Protein AF-A0A3S4YRG4-F1 (afdb_monomer_lite)

Foldseek 3Di:
DVVLVVLVCCCVPVHPVSNLVVLLVVLVVLLVQQQVQLVVLPLQLQSSLQSSQVSVVVVPQNKDKAKDWPPPPDPDPRLQFIKIKIKGQDDPCLVNCLVVVSNVVSNQVSSCVSSVHRKDFPDDVSNVDSITIIIGGRDDPPPPPPPDDPDDDPDDDDDDDD

Structure (mmCIF, N/CA/C/O backbone):
data_AF-A0A3S4YRG4-F1
#
_entry.id   AF-A0A3S4YRG4-F1
#
loop_
_atom_site.group_PDB
_atom_site.id
_atom_site.type_symbol
_atom_site.label_atom_id
_atom_site.label_alt_id
_atom_site.label_comp_id
_atom_site.label_asym_id
_atom_site.label_entity_id
_atom_site.label_seq_id
_atom_site.pdbx_PDB_ins_code
_atom_site.Cartn_x
_atom_site.Cartn_y
_atom_site.Cartn_z
_atom_site.occupancy
_atom_site.B_iso_or_equiv
_atom_site.auth_seq_id
_atom_site.auth_comp_id
_atom_site.auth_asym_id
_atom_site.auth_atom_id
_atom_site.pdbx_PDB_model_num
ATOM 1 N N . MET A 1 1 ? -12.286 11.675 16.797 1.00 75.44 1 MET A N 1
ATOM 2 C CA . MET A 1 1 ? -12.730 11.958 15.408 1.00 75.44 1 MET A CA 1
ATOM 3 C C . MET A 1 1 ? -13.751 10.894 15.039 1.00 75.44 1 MET A C 1
ATOM 5 O O . MET A 1 1 ? -13.483 9.741 15.337 1.00 75.44 1 MET A O 1
ATOM 9 N N . ILE A 1 2 ? -14.894 11.245 14.433 1.00 93.25 2 ILE A N 1
ATOM 10 C CA . ILE A 1 2 ? -16.022 10.306 14.221 1.00 93.25 2 ILE A CA 1
ATOM 11 C C . ILE A 1 2 ? -15.583 9.004 13.528 1.00 93.25 2 ILE A C 1
ATOM 13 O O . ILE A 1 2 ? -15.970 7.930 13.971 1.00 93.25 2 ILE A O 1
ATOM 17 N N . ALA A 1 3 ? -14.726 9.086 12.503 1.00 94.12 3 ALA A N 1
ATOM 18 C CA . ALA A 1 3 ? -14.227 7.911 11.783 1.00 94.12 3 ALA A CA 1
ATOM 19 C C . ALA A 1 3 ? -13.426 6.940 12.670 1.00 94.12 3 ALA A C 1
ATOM 21 O O . ALA A 1 3 ? -13.645 5.736 12.593 1.00 94.12 3 ALA A O 1
ATOM 22 N N . ARG A 1 4 ? -12.549 7.455 13.547 1.00 95.69 4 ARG A N 1
ATOM 23 C CA . ARG A 1 4 ? -11.783 6.626 14.494 1.00 95.69 4 ARG A CA 1
ATOM 24 C C . ARG A 1 4 ? -12.733 5.873 15.424 1.00 95.69 4 ARG A C 1
ATOM 26 O O . ARG A 1 4 ? -12.709 4.651 15.452 1.00 95.69 4 ARG A O 1
ATOM 33 N N . ASN A 1 5 ? -13.634 6.603 16.080 1.00 96.00 5 ASN A N 1
ATOM 34 C CA . ASN A 1 5 ? -14.591 6.026 17.022 1.00 96.00 5 ASN A CA 1
ATOM 35 C C . ASN A 1 5 ? -15.509 4.984 16.355 1.00 96.00 5 ASN A C 1
ATOM 37 O O . ASN A 1 5 ? -15.901 4.012 16.990 1.00 96.00 5 ASN A O 1
ATOM 41 N N . ALA A 1 6 ? -15.866 5.176 15.080 1.00 96.56 6 ALA A N 1
ATOM 42 C CA . ALA A 1 6 ? -16.665 4.209 14.332 1.00 96.56 6 ALA A CA 1
ATOM 43 C C . ALA A 1 6 ? -15.905 2.896 14.081 1.00 96.56 6 ALA A C 1
ATOM 45 O O . ALA A 1 6 ? -16.487 1.824 14.230 1.00 96.56 6 ALA A O 1
ATOM 46 N N . LEU A 1 7 ? -14.615 2.968 13.735 1.00 96.50 7 LEU A N 1
ATOM 47 C CA . LEU A 1 7 ? -13.768 1.783 13.554 1.00 96.50 7 LEU A CA 1
ATOM 48 C C . LEU A 1 7 ? -13.482 1.073 14.885 1.00 96.50 7 LEU A C 1
ATOM 50 O O . LEU A 1 7 ? -13.513 -0.154 14.930 1.00 96.50 7 LEU A O 1
ATOM 54 N N . GLU A 1 8 ? -13.282 1.827 15.971 1.00 95.88 8 GLU A N 1
ATOM 55 C CA . GLU A 1 8 ? -13.187 1.271 17.329 1.00 95.88 8 GLU A CA 1
ATOM 56 C C . GLU A 1 8 ? -14.472 0.523 17.697 1.00 95.88 8 GLU A C 1
ATOM 58 O O . GLU A 1 8 ? -14.425 -0.644 18.064 1.00 95.88 8 GLU A O 1
ATOM 63 N N . MET A 1 9 ? -15.636 1.151 17.505 1.00 96.62 9 MET A N 1
ATOM 64 C CA . MET A 1 9 ? -16.925 0.523 17.794 1.00 96.62 9 MET A CA 1
ATOM 65 C C . MET A 1 9 ? -17.180 -0.719 16.930 1.00 96.62 9 MET A C 1
ATOM 67 O O . MET A 1 9 ? -17.725 -1.701 17.438 1.00 96.62 9 MET A O 1
ATOM 71 N N . LEU A 1 10 ? -16.790 -0.702 15.649 1.00 96.50 10 LEU A N 1
ATOM 72 C CA . LEU A 1 10 ? -16.879 -1.866 14.763 1.00 96.50 10 LEU A CA 1
ATOM 73 C C . LEU A 1 10 ? -16.061 -3.036 15.320 1.00 96.50 10 LEU A C 1
ATOM 75 O O . LEU A 1 10 ? -16.594 -4.137 15.463 1.00 96.50 10 LEU A O 1
ATOM 79 N N . ARG A 1 11 ? -14.797 -2.781 15.676 1.00 95.38 11 ARG A N 1
ATOM 80 C CA . ARG A 1 11 ? -13.909 -3.785 16.268 1.00 95.38 11 ARG A CA 1
ATOM 81 C C . ARG A 1 11 ? -14.459 -4.308 17.594 1.00 95.38 11 ARG A C 1
ATOM 83 O O . ARG A 1 11 ? -14.496 -5.515 17.794 1.00 95.38 11 ARG A O 1
ATOM 90 N N . ASP A 1 12 ? -14.925 -3.427 18.471 1.00 96.38 12 ASP A N 1
ATOM 91 C CA . ASP A 1 12 ? -15.350 -3.802 19.822 1.00 96.38 12 ASP A CA 1
ATOM 92 C C . ASP A 1 12 ? -16.703 -4.538 19.831 1.00 96.38 12 ASP A C 1
ATOM 94 O O . ASP A 1 12 ? -16.938 -5.400 20.676 1.00 96.38 12 ASP A O 1
ATOM 98 N N . THR A 1 13 ? -17.597 -4.220 18.888 1.00 96.88 13 THR A N 1
ATOM 99 C CA . THR A 1 13 ? -18.956 -4.794 18.835 1.00 96.88 13 THR A CA 1
ATOM 100 C C . THR A 1 13 ? -19.034 -6.041 17.957 1.00 96.88 13 THR A C 1
ATOM 102 O O . THR A 1 13 ? -19.774 -6.970 18.279 1.00 96.88 13 THR A O 1
ATOM 105 N N . VAL A 1 14 ? -18.313 -6.061 16.831 1.00 96.06 14 VAL A N 1
ATOM 106 C CA . VAL A 1 14 ? -18.387 -7.138 15.824 1.00 96.06 14 VAL A CA 1
ATOM 107 C C .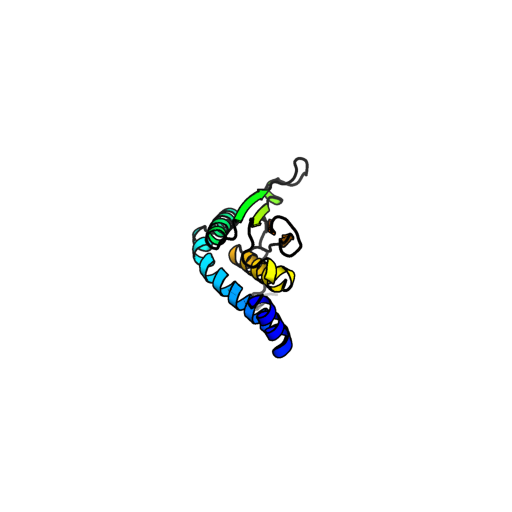 VAL A 1 14 ? -17.135 -8.022 15.844 1.00 96.06 14 VAL A C 1
ATOM 109 O O . VAL A 1 14 ? -17.222 -9.213 15.549 1.00 96.06 14 VAL A O 1
ATOM 112 N N . GLY A 1 15 ? -15.986 -7.473 16.239 1.00 94.81 15 GLY A N 1
ATOM 113 C CA . GLY A 1 15 ? -14.709 -8.180 16.347 1.00 94.81 15 GLY A CA 1
ATOM 114 C C . GLY A 1 15 ? -13.670 -7.736 15.314 1.00 94.81 15 GLY A C 1
ATOM 115 O O . GLY A 1 15 ? -13.981 -7.063 14.331 1.00 94.81 15 GLY A O 1
ATOM 116 N N . GLU A 1 16 ? -12.423 -8.170 15.516 1.00 94.62 16 GLU A N 1
ATOM 117 C CA . GLU A 1 16 ? -11.270 -7.820 14.664 1.00 94.62 16 GLU A CA 1
ATOM 118 C C . GLU A 1 16 ? -11.478 -8.207 13.191 1.00 94.62 16 GLU A C 1
ATOM 120 O O . GLU A 1 16 ? -11.243 -7.408 12.290 1.00 94.62 16 GLU A O 1
ATOM 125 N N . SER A 1 17 ? -12.041 -9.392 12.937 1.00 95.38 17 SER A N 1
ATOM 126 C CA . SER A 1 17 ? -12.318 -9.870 11.572 1.00 95.38 17 SER A CA 1
ATOM 127 C C . SER A 1 17 ? -13.231 -8.940 10.757 1.00 95.38 17 SER A C 1
ATOM 129 O O . SER A 1 17 ? -13.134 -8.886 9.529 1.00 95.38 17 SER A O 1
ATOM 131 N N . ALA A 1 18 ? -14.106 -8.169 11.413 1.00 96.56 18 ALA A N 1
ATOM 132 C CA . ALA A 1 18 ? -14.951 -7.194 10.732 1.00 96.56 18 ALA A CA 1
ATOM 133 C C . ALA A 1 18 ? -14.143 -5.978 10.265 1.00 96.56 18 ALA A C 1
ATOM 135 O O . ALA A 1 18 ? -14.379 -5.466 9.169 1.00 96.56 18 ALA A O 1
ATOM 136 N N . LEU A 1 19 ? -13.164 -5.547 11.066 1.00 96.44 19 LEU A N 1
ATOM 137 C CA . LEU A 1 19 ? -12.225 -4.496 10.688 1.00 96.44 19 LEU A CA 1
ATOM 138 C C . LEU A 1 19 ? -11.333 -4.954 9.523 1.00 96.44 19 LEU A C 1
ATOM 140 O O . LEU A 1 19 ? -11.173 -4.211 8.555 1.00 96.44 19 LEU A O 1
ATOM 144 N N . GLU A 1 20 ? -10.828 -6.189 9.565 1.00 96.56 20 GLU A N 1
ATOM 145 C CA . GLU A 1 20 ? -10.063 -6.799 8.465 1.00 96.56 20 GLU A CA 1
ATOM 146 C C . GLU A 1 20 ? -10.889 -6.904 7.175 1.00 96.56 20 GLU A C 1
ATOM 148 O O . GLU A 1 20 ? -10.422 -6.547 6.091 1.00 96.56 20 GLU A O 1
ATOM 153 N N . THR A 1 21 ? -12.150 -7.332 7.279 1.00 97.69 21 THR A N 1
ATOM 154 C CA . THR A 1 21 ? -13.077 -7.410 6.138 1.00 97.69 21 THR A CA 1
ATOM 155 C C . THR A 1 21 ? -13.342 -6.026 5.546 1.00 97.69 21 THR A C 1
ATOM 157 O O . THR A 1 21 ? -13.347 -5.850 4.328 1.00 97.69 21 THR A O 1
ATOM 160 N N . PHE A 1 22 ? -13.526 -5.012 6.392 1.00 97.69 22 PHE A N 1
ATOM 161 C CA . PHE A 1 22 ? -13.696 -3.636 5.937 1.00 97.69 22 PHE A CA 1
ATOM 162 C C . PHE A 1 22 ? -12.443 -3.117 5.217 1.00 97.69 22 PHE A C 1
ATOM 164 O O . PHE A 1 22 ? -12.537 -2.556 4.122 1.00 97.69 22 PHE A O 1
ATOM 171 N N . ALA A 1 23 ? -11.264 -3.327 5.807 1.00 97.88 23 ALA A N 1
ATOM 172 C CA . ALA A 1 23 ? -9.995 -2.888 5.239 1.00 97.88 23 ALA A CA 1
ATOM 173 C C . ALA A 1 23 ? -9.689 -3.579 3.900 1.00 97.88 23 ALA A C 1
ATOM 175 O O . ALA A 1 23 ? -9.306 -2.904 2.944 1.00 97.88 23 ALA A O 1
ATOM 176 N N . SER A 1 24 ? -9.909 -4.893 3.809 1.00 98.00 24 SER A N 1
ATOM 177 C CA . SER A 1 24 ? -9.721 -5.666 2.574 1.00 98.00 24 SER A CA 1
ATOM 178 C C . SER A 1 24 ? -10.727 -5.279 1.490 1.00 98.00 24 SER A C 1
ATOM 180 O O . SER A 1 24 ? -10.330 -5.085 0.346 1.00 98.00 24 SER A O 1
ATOM 182 N N . THR A 1 25 ? -12.001 -5.050 1.833 1.00 98.31 25 THR A N 1
ATOM 183 C CA . THR A 1 25 ? -13.015 -4.559 0.876 1.00 98.31 25 THR A CA 1
ATOM 184 C C . THR A 1 25 ? -12.599 -3.214 0.282 1.00 98.31 25 THR A C 1
ATOM 186 O O . THR A 1 25 ? -12.596 -3.034 -0.936 1.00 98.31 25 THR A O 1
ATOM 189 N N . ARG A 1 26 ? -12.165 -2.277 1.133 1.00 96.94 26 ARG A N 1
ATOM 190 C CA . ARG A 1 26 ? -11.640 -0.979 0.693 1.00 96.94 26 ARG A CA 1
ATOM 191 C C . ARG A 1 26 ? -10.423 -1.135 -0.223 1.00 96.94 26 ARG A C 1
ATOM 193 O O . ARG A 1 26 ? -10.299 -0.407 -1.210 1.00 96.94 26 ARG A O 1
ATOM 200 N N . ALA A 1 27 ? -9.499 -2.027 0.125 1.00 97.88 27 ALA A N 1
ATOM 201 C CA . ALA A 1 27 ? -8.302 -2.264 -0.668 1.00 97.88 27 ALA A CA 1
ATOM 202 C C . ALA A 1 27 ? -8.643 -2.889 -2.029 1.00 97.88 27 ALA A C 1
ATOM 204 O O . ALA A 1 27 ? -8.126 -2.423 -3.038 1.00 97.88 27 ALA A O 1
ATOM 205 N N . ALA A 1 28 ? -9.585 -3.831 -2.083 1.00 98.25 28 ALA A N 1
ATOM 206 C CA . ALA A 1 28 ? -10.063 -4.437 -3.323 1.00 98.25 28 ALA A CA 1
ATOM 207 C C . ALA A 1 28 ? -10.712 -3.408 -4.266 1.00 98.25 28 ALA A C 1
ATOM 209 O O . ALA A 1 28 ? -10.480 -3.427 -5.474 1.00 98.25 28 ALA A O 1
ATOM 210 N N . GLU A 1 29 ? -11.479 -2.450 -3.736 1.00 98.06 29 GLU A N 1
ATOM 211 C CA . GLU A 1 29 ? -12.009 -1.341 -4.542 1.00 98.06 29 GLU A CA 1
ATOM 212 C C . GLU A 1 29 ? -10.889 -0.469 -5.128 1.00 98.06 29 GLU A C 1
ATOM 214 O O . GLU A 1 29 ? -10.990 -0.000 -6.263 1.00 98.06 29 GLU A O 1
ATOM 219 N N . MET A 1 30 ? -9.831 -0.220 -4.350 1.00 97.56 30 MET A N 1
ATOM 220 C CA . MET A 1 30 ? -8.649 0.519 -4.800 1.00 97.56 30 MET A CA 1
ATOM 221 C C . MET A 1 30 ? -7.888 -0.254 -5.881 1.00 97.56 30 MET A C 1
ATOM 223 O O . MET A 1 30 ? -7.570 0.296 -6.935 1.00 97.56 30 MET A O 1
ATOM 227 N N . GLU A 1 31 ? -7.676 -1.545 -5.661 1.00 98.31 31 GLU A N 1
ATOM 228 C CA . GLU A 1 31 ? -7.037 -2.455 -6.600 1.00 98.31 31 GLU A CA 1
ATOM 229 C C . GLU A 1 31 ? -7.782 -2.519 -7.935 1.00 98.31 31 GLU A C 1
ATOM 231 O O . GLU A 1 31 ? -7.168 -2.360 -8.990 1.00 98.31 31 GLU A O 1
ATOM 236 N N . ALA A 1 32 ? -9.110 -2.662 -7.906 1.00 98.38 32 ALA A N 1
ATOM 237 C CA . ALA A 1 32 ? -9.946 -2.706 -9.102 1.00 98.38 32 ALA A CA 1
ATOM 238 C C . ALA A 1 32 ? -9.813 -1.437 -9.962 1.00 98.38 32 ALA A C 1
ATOM 240 O O . ALA A 1 32 ? -9.835 -1.522 -11.191 1.00 98.38 32 ALA A O 1
ATOM 241 N N . ARG A 1 33 ? -9.632 -0.261 -9.341 1.00 97.94 33 ARG A N 1
ATOM 242 C CA . ARG A 1 33 ? -9.389 0.996 -10.070 1.00 97.94 33 ARG A CA 1
ATOM 243 C C . ARG A 1 33 ? -8.004 1.044 -10.713 1.00 97.94 33 ARG A C 1
ATOM 245 O O . ARG A 1 33 ? -7.865 1.586 -11.808 1.00 97.94 33 ARG A O 1
ATOM 252 N N . TYR A 1 34 ? -6.980 0.516 -10.045 1.00 98.38 34 TYR A N 1
ATOM 253 C CA . TYR A 1 34 ? -5.591 0.606 -10.512 1.00 98.38 34 TYR A CA 1
ATOM 254 C C . TYR A 1 34 ? -5.217 -0.486 -11.510 1.00 98.38 34 TYR A C 1
ATOM 256 O O . TYR A 1 34 ? -4.421 -0.238 -12.415 1.00 98.38 34 TYR A O 1
ATOM 264 N N . ARG A 1 35 ? -5.819 -1.670 -11.387 1.00 98.50 35 ARG A N 1
ATOM 265 C CA . ARG A 1 35 ? -5.579 -2.836 -12.239 1.00 98.50 35 ARG A CA 1
ATOM 266 C C . ARG A 1 35 ? -5.535 -2.530 -13.741 1.00 98.50 35 ARG A C 1
ATOM 268 O O . ARG A 1 35 ? -4.503 -2.826 -14.337 1.00 98.50 35 ARG A O 1
ATOM 275 N N . PRO A 1 36 ? -6.536 -1.877 -14.364 1.00 98.31 36 PRO A N 1
ATOM 276 C CA . PRO A 1 36 ? -6.484 -1.596 -15.801 1.00 98.31 36 PRO A CA 1
ATOM 277 C C . PRO A 1 36 ? -5.332 -0.662 -16.201 1.00 98.31 36 PRO A C 1
ATOM 279 O O . PRO A 1 36 ? -4.801 -0.782 -17.301 1.00 98.31 36 PRO A O 1
ATOM 282 N N . VAL A 1 37 ? -4.923 0.260 -15.321 1.00 97.88 37 VAL A N 1
ATOM 283 C CA . VAL A 1 37 ? -3.795 1.175 -15.573 1.00 97.88 37 VAL A CA 1
ATOM 284 C C . VAL A 1 37 ? -2.474 0.415 -15.516 1.00 97.88 37 VAL A C 1
ATOM 286 O O . VAL A 1 37 ? -1.605 0.614 -16.360 1.00 97.88 37 VAL A O 1
ATOM 289 N N . VAL A 1 38 ? -2.334 -0.471 -14.531 1.00 98.06 38 VAL A N 1
ATOM 290 C CA . VAL A 1 38 ? -1.124 -1.267 -14.331 1.00 98.06 38 VAL A CA 1
ATOM 291 C C . VAL A 1 38 ? -0.975 -2.338 -15.412 1.00 98.06 38 VAL A C 1
ATOM 293 O O . VAL A 1 38 ? 0.111 -2.502 -15.954 1.00 98.06 38 VAL A O 1
ATOM 296 N N . GLU A 1 39 ? -2.053 -3.033 -15.776 1.00 97.44 39 GLU A N 1
ATOM 297 C CA . GLU A 1 39 ? -2.033 -4.056 -16.829 1.00 97.44 39 GLU A CA 1
ATOM 298 C C . GLU A 1 39 ? -1.742 -3.455 -18.214 1.00 97.44 39 GLU A C 1
ATOM 300 O O . GLU A 1 39 ? -1.047 -4.072 -19.021 1.00 97.44 39 GLU A O 1
ATOM 305 N N . ALA A 1 40 ? -2.180 -2.218 -18.476 1.00 97.88 40 ALA A N 1
ATOM 306 C CA . ALA A 1 40 ? -1.851 -1.508 -19.713 1.00 97.88 40 ALA A CA 1
ATOM 307 C C . ALA A 1 40 ? -0.350 -1.183 -19.862 1.00 97.88 40 ALA A C 1
ATOM 309 O O . ALA A 1 40 ? 0.109 -0.961 -20.982 1.00 97.88 40 ALA A O 1
ATOM 310 N N . ALA A 1 41 ? 0.421 -1.178 -18.767 1.00 96.81 41 ALA A N 1
ATOM 311 C CA . ALA A 1 41 ? 1.870 -0.966 -18.793 1.00 96.81 41 ALA A CA 1
ATOM 312 C C . ALA A 1 41 ? 2.670 -2.217 -19.217 1.00 96.81 41 ALA A C 1
ATOM 314 O O . ALA A 1 41 ? 3.882 -2.130 -19.415 1.00 96.81 41 ALA A O 1
ATOM 315 N N . GLY A 1 42 ? 2.007 -3.367 -19.394 1.00 95.25 42 GLY A N 1
ATOM 316 C CA . GLY A 1 42 ? 2.622 -4.619 -19.834 1.00 95.25 42 GLY A CA 1
ATOM 317 C C . GLY A 1 42 ? 3.211 -5.454 -18.693 1.00 95.25 42 GLY A C 1
ATOM 318 O O . GLY A 1 42 ? 2.803 -5.344 -17.540 1.00 95.25 42 GLY A O 1
ATOM 319 N N . GLU A 1 43 ? 4.155 -6.338 -19.027 1.00 92.06 43 GLU A N 1
ATOM 320 C CA . GLU A 1 43 ? 4.726 -7.315 -18.082 1.00 92.06 43 GLU A CA 1
ATOM 321 C C . GLU A 1 43 ? 5.942 -6.793 -17.305 1.00 92.06 43 GLU A C 1
ATOM 323 O O . GLU A 1 43 ? 6.321 -7.382 -16.293 1.00 92.06 43 GLU A O 1
ATOM 328 N N . ASP A 1 44 ? 6.552 -5.691 -17.750 1.00 92.56 44 ASP A N 1
ATOM 329 C CA . ASP A 1 44 ? 7.710 -5.113 -17.072 1.00 92.56 44 ASP A CA 1
ATOM 330 C C . ASP A 1 44 ? 7.306 -4.527 -15.712 1.00 92.56 44 ASP A C 1
ATOM 332 O O . ASP A 1 44 ? 6.547 -3.559 -15.628 1.00 92.56 44 ASP A O 1
ATOM 336 N N . VAL A 1 45 ? 7.852 -5.095 -14.633 1.00 94.31 45 VAL A N 1
ATOM 337 C CA . VAL A 1 45 ? 7.599 -4.657 -13.252 1.00 94.31 45 VAL A CA 1
ATOM 338 C C . VAL A 1 45 ? 7.949 -3.181 -13.072 1.00 94.31 45 VAL A C 1
ATOM 340 O O . VAL A 1 45 ? 7.249 -2.478 -12.342 1.00 94.31 45 VAL A O 1
ATOM 343 N N . ALA A 1 46 ? 8.985 -2.678 -13.755 1.00 93.88 46 ALA A N 1
ATOM 344 C CA . ALA A 1 46 ? 9.355 -1.273 -13.654 1.00 93.88 46 ALA A CA 1
ATOM 345 C C . ALA A 1 46 ? 8.295 -0.349 -14.265 1.00 93.88 46 ALA A C 1
ATOM 347 O O . ALA A 1 46 ? 7.869 0.609 -13.613 1.00 93.88 46 ALA A O 1
ATOM 348 N N . ALA A 1 47 ? 7.818 -0.675 -15.467 1.00 95.69 47 ALA A N 1
ATOM 349 C CA . ALA A 1 47 ? 6.721 0.037 -16.114 1.00 95.69 47 ALA A CA 1
ATOM 350 C C . ALA A 1 47 ? 5.423 -0.030 -15.285 1.00 95.69 47 ALA A C 1
ATOM 352 O O . ALA A 1 47 ? 4.769 0.992 -15.065 1.00 95.69 47 ALA A O 1
ATOM 353 N N . ARG A 1 48 ? 5.085 -1.207 -14.739 1.00 97.94 48 ARG A N 1
ATOM 354 C CA . ARG A 1 48 ? 3.921 -1.397 -13.853 1.00 97.94 48 ARG A CA 1
ATOM 355 C C . ARG A 1 48 ? 4.017 -0.558 -12.581 1.00 97.94 48 ARG A C 1
ATOM 357 O O . ARG A 1 48 ? 3.033 0.061 -12.187 1.00 97.94 48 ARG A O 1
ATOM 364 N N . ALA A 1 49 ? 5.191 -0.500 -11.952 1.00 97.81 49 ALA A N 1
ATOM 365 C CA . ALA A 1 49 ? 5.416 0.296 -10.747 1.00 97.81 49 ALA A CA 1
ATOM 366 C C . ALA A 1 49 ? 5.287 1.803 -11.011 1.00 97.81 49 ALA A C 1
ATOM 368 O O . ALA A 1 49 ? 4.733 2.521 -10.178 1.00 97.81 49 ALA A O 1
ATOM 369 N N . GLN A 1 50 ? 5.741 2.282 -12.172 1.00 98.19 50 GLN A N 1
ATOM 370 C CA . GLN A 1 50 ? 5.536 3.672 -12.592 1.00 98.19 50 GLN A CA 1
ATOM 371 C C . GLN A 1 50 ? 4.049 3.978 -12.809 1.00 98.19 50 GLN A C 1
ATOM 373 O O . GLN A 1 50 ? 3.529 4.930 -12.229 1.00 98.19 50 GLN A O 1
ATOM 378 N N . ALA A 1 51 ? 3.343 3.126 -13.555 1.00 98.44 51 ALA A N 1
ATOM 379 C CA . ALA A 1 51 ? 1.908 3.274 -13.792 1.00 98.44 51 ALA A CA 1
ATOM 380 C C . ALA A 1 51 ? 1.092 3.241 -12.485 1.00 98.44 51 ALA A C 1
ATOM 382 O O . ALA A 1 51 ? 0.165 4.036 -12.295 1.00 98.44 51 ALA A O 1
ATOM 383 N N . LEU A 1 52 ? 1.470 2.366 -11.547 1.00 98.62 52 LEU A N 1
ATOM 384 C CA . LEU A 1 52 ? 0.879 2.306 -10.212 1.00 98.62 52 LEU A CA 1
ATOM 385 C C . LEU A 1 52 ? 1.130 3.598 -9.426 1.00 98.62 52 LEU A C 1
ATOM 387 O O . LEU A 1 52 ? 0.193 4.142 -8.845 1.00 98.62 52 LEU A O 1
ATOM 391 N N . ALA A 1 53 ? 2.358 4.125 -9.433 1.00 98.56 53 ALA A N 1
ATOM 392 C CA . ALA A 1 53 ? 2.688 5.374 -8.749 1.00 98.56 53 ALA A CA 1
ATOM 393 C C . ALA A 1 53 ? 1.848 6.558 -9.264 1.00 98.56 53 ALA A C 1
ATOM 395 O O . ALA A 1 53 ? 1.355 7.370 -8.477 1.00 98.56 53 ALA A O 1
ATOM 396 N N . GLU A 1 54 ? 1.621 6.638 -10.574 1.00 98.38 54 GLU A N 1
ATOM 397 C CA . GLU A 1 54 ? 0.754 7.654 -11.177 1.00 98.38 54 GLU A CA 1
ATOM 398 C C . GLU A 1 54 ? -0.722 7.472 -10.796 1.00 98.38 54 GLU A C 1
ATOM 400 O O . GLU A 1 54 ? -1.430 8.449 -10.539 1.00 98.38 54 GLU A O 1
ATOM 405 N N . ALA A 1 55 ? -1.210 6.230 -10.742 1.00 98.25 55 ALA A N 1
ATOM 406 C CA . ALA A 1 55 ? -2.570 5.926 -10.300 1.00 98.25 55 ALA A CA 1
ATOM 407 C C . ALA A 1 55 ? -2.786 6.296 -8.823 1.00 98.25 55 ALA A C 1
ATOM 409 O O . ALA A 1 55 ? -3.713 7.039 -8.508 1.00 98.25 55 ALA A O 1
ATOM 410 N N . MET A 1 56 ? -1.882 5.881 -7.933 1.00 98.31 56 MET A N 1
ATOM 411 C CA . MET A 1 56 ? -1.935 6.225 -6.509 1.00 98.31 56 MET A CA 1
ATOM 412 C C . MET A 1 56 ? -1.808 7.736 -6.276 1.00 98.31 56 MET A C 1
ATOM 414 O O . MET A 1 56 ? -2.468 8.296 -5.402 1.00 98.31 56 MET A O 1
ATOM 418 N N . SER A 1 57 ? -1.006 8.434 -7.083 1.00 98.19 57 SER A N 1
ATOM 419 C CA . SER A 1 57 ? -0.904 9.895 -7.012 1.00 98.19 57 SER A CA 1
ATOM 420 C C . SER A 1 57 ? -2.226 10.596 -7.320 1.00 98.19 57 SER A C 1
ATOM 422 O O . SER A 1 57 ? -2.543 11.586 -6.663 1.00 98.19 57 SER A O 1
ATOM 424 N N . ARG A 1 58 ? -3.021 10.071 -8.263 1.00 97.25 58 ARG A N 1
ATOM 425 C CA . ARG A 1 58 ? -4.364 10.595 -8.570 1.00 97.25 58 ARG A CA 1
ATOM 426 C C . ARG A 1 58 ? -5.348 10.415 -7.412 1.00 97.25 58 ARG A C 1
ATOM 428 O O . ARG A 1 58 ? -6.169 11.299 -7.193 1.00 97.25 58 ARG A O 1
ATOM 435 N N . ASP A 1 59 ? -5.193 9.353 -6.625 1.00 96.12 59 ASP A N 1
ATOM 436 C CA . ASP A 1 59 ? -5.965 9.107 -5.396 1.00 96.12 59 ASP A CA 1
ATOM 437 C C . ASP A 1 59 ? -5.370 9.832 -4.165 1.00 96.12 59 ASP A C 1
ATOM 439 O O . ASP A 1 59 ? -5.799 9.629 -3.028 1.00 96.12 59 ASP A O 1
ATOM 443 N N . GLY A 1 60 ? -4.397 10.725 -4.384 1.00 97.06 60 GLY A N 1
ATOM 444 C CA . GLY A 1 60 ? -3.873 11.632 -3.368 1.00 97.06 60 GLY A CA 1
ATOM 445 C C . GLY A 1 60 ? -2.701 11.086 -2.560 1.00 97.06 60 GLY A C 1
ATOM 446 O O . GLY A 1 60 ? -2.326 11.719 -1.582 1.00 97.06 60 GLY A O 1
ATOM 447 N N . PHE A 1 61 ? -2.085 9.963 -2.936 1.00 97.69 61 PHE A N 1
ATOM 448 C CA . PHE A 1 61 ? -0.943 9.407 -2.193 1.00 97.69 61 PHE A CA 1
ATOM 449 C C . PHE A 1 61 ? 0.407 10.082 -2.491 1.00 97.69 61 PHE A C 1
ATOM 451 O O . PHE A 1 61 ? 1.394 9.803 -1.811 1.00 97.69 61 PHE A O 1
ATOM 458 N N . VAL A 1 62 ? 0.480 10.949 -3.512 1.00 97.75 62 VAL A N 1
ATOM 459 C CA . VAL A 1 62 ? 1.714 11.644 -3.944 1.00 97.75 62 VAL A CA 1
ATOM 460 C C . VAL A 1 62 ? 2.877 10.650 -4.077 1.00 97.75 62 VAL A C 1
ATOM 462 O O . VAL A 1 62 ? 3.840 10.667 -3.311 1.00 97.75 62 VAL A O 1
ATOM 465 N N . THR A 1 63 ? 2.719 9.685 -4.980 1.00 98.31 63 THR A N 1
ATOM 466 C CA . THR A 1 63 ? 3.565 8.491 -5.063 1.00 98.31 63 THR A CA 1
ATOM 467 C C . THR A 1 63 ? 4.600 8.595 -6.177 1.00 98.31 63 THR A C 1
ATOM 469 O O . THR A 1 63 ? 4.294 9.027 -7.285 1.00 98.31 63 THR A O 1
ATOM 472 N N . THR A 1 64 ? 5.824 8.150 -5.902 1.00 98.38 64 THR A N 1
ATOM 473 C CA . THR A 1 64 ? 6.899 8.015 -6.891 1.00 98.38 64 THR A CA 1
ATOM 474 C C . THR A 1 64 ? 7.434 6.586 -6.912 1.00 98.38 64 THR A C 1
ATOM 476 O O . THR A 1 64 ? 7.457 5.912 -5.886 1.00 98.38 64 THR A O 1
ATOM 479 N N . ALA A 1 65 ? 7.881 6.123 -8.080 1.00 97.56 65 ALA A N 1
ATOM 480 C CA . ALA A 1 65 ? 8.609 4.866 -8.242 1.00 97.56 65 ALA A CA 1
ATOM 481 C C . ALA A 1 65 ? 10.038 5.189 -8.686 1.00 97.56 65 ALA A C 1
ATOM 483 O O . ALA A 1 65 ? 10.229 5.800 -9.737 1.00 97.56 65 ALA A O 1
ATOM 484 N N . GLN A 1 66 ? 11.037 4.845 -7.874 1.00 94.81 66 GLN A N 1
ATOM 485 C CA . GLN A 1 66 ? 12.443 5.157 -8.145 1.00 94.81 66 GLN A CA 1
ATOM 486 C C . GLN A 1 66 ? 13.270 3.877 -8.224 1.00 94.81 66 GLN A C 1
ATOM 488 O O . GLN A 1 66 ? 13.312 3.107 -7.265 1.00 94.81 66 GLN A O 1
ATOM 493 N N . ILE A 1 67 ? 13.942 3.660 -9.356 1.00 90.50 67 ILE A N 1
ATOM 494 C CA . ILE A 1 67 ? 14.871 2.538 -9.512 1.00 90.50 67 ILE A CA 1
ATOM 495 C C . ILE A 1 67 ? 16.092 2.795 -8.629 1.00 90.50 67 ILE A C 1
ATOM 497 O O . ILE A 1 67 ? 16.694 3.865 -8.670 1.00 90.50 67 ILE A O 1
ATOM 501 N N . THR A 1 68 ? 16.446 1.801 -7.828 1.00 85.12 68 THR A N 1
ATOM 502 C CA . THR A 1 68 ? 17.628 1.793 -6.975 1.00 85.12 68 THR A CA 1
ATOM 503 C C . THR A 1 68 ? 18.573 0.713 -7.481 1.00 85.12 68 THR A C 1
ATOM 505 O O . THR A 1 68 ? 18.227 -0.470 -7.530 1.00 85.12 68 THR A O 1
ATOM 508 N N . GLU A 1 69 ? 19.771 1.126 -7.883 1.00 75.62 69 GLU A N 1
ATOM 509 C CA . GLU A 1 69 ? 20.840 0.204 -8.255 1.00 75.62 69 GLU A CA 1
ATOM 510 C C . GLU A 1 69 ? 21.575 -0.304 -7.004 1.00 75.62 69 GLU A C 1
ATOM 512 O O . GLU A 1 69 ? 21.673 0.412 -5.999 1.00 75.62 69 GLU A O 1
ATOM 517 N N . PRO A 1 70 ? 22.116 -1.534 -7.032 1.00 66.75 70 PRO A N 1
ATOM 518 C CA . PRO A 1 70 ? 22.942 -2.025 -5.940 1.00 66.75 70 PRO A CA 1
ATOM 519 C C . PRO A 1 70 ? 24.173 -1.126 -5.728 1.00 66.75 70 PRO A C 1
ATOM 521 O O . PRO A 1 70 ? 24.731 -0.606 -6.696 1.00 66.75 70 PRO A O 1
ATOM 524 N N . PRO A 1 71 ? 24.663 -0.985 -4.480 1.00 63.28 71 PRO A N 1
ATOM 525 C CA . PRO A 1 71 ? 25.866 -0.210 -4.195 1.00 63.28 71 PRO A CA 1
ATOM 526 C C . PRO A 1 71 ? 27.049 -0.660 -5.057 1.00 63.28 71 PRO A C 1
ATOM 528 O O . PRO A 1 71 ? 27.331 -1.862 -5.156 1.00 63.28 71 PRO A O 1
ATOM 531 N N . ALA A 1 72 ? 27.763 0.308 -5.637 1.00 57.94 72 ALA A N 1
ATOM 532 C CA . ALA A 1 72 ? 28.971 0.053 -6.412 1.00 57.94 72 ALA A CA 1
ATOM 533 C C . ALA A 1 72 ? 29.979 -0.761 -5.577 1.00 57.94 72 ALA A C 1
ATOM 535 O O . ALA A 1 72 ? 30.292 -0.403 -4.443 1.00 57.94 72 ALA A O 1
ATOM 536 N N . GLY A 1 73 ? 30.472 -1.872 -6.135 1.00 55.66 73 GLY A N 1
ATOM 537 C CA . GLY A 1 73 ? 31.481 -2.727 -5.495 1.00 55.66 73 GLY A CA 1
ATOM 538 C C . GLY A 1 73 ? 31.001 -4.103 -5.019 1.00 55.66 73 GLY A C 1
ATOM 539 O O . GLY A 1 73 ? 31.829 -4.893 -4.572 1.00 55.66 73 GLY A O 1
ATOM 540 N N . ARG A 1 74 ? 29.711 -4.454 -5.144 1.00 55.94 74 ARG A N 1
ATOM 541 C CA . ARG A 1 74 ? 29.286 -5.860 -4.995 1.00 55.94 74 ARG A CA 1
ATOM 542 C C . ARG A 1 74 ? 29.472 -6.618 -6.311 1.00 55.94 74 ARG A C 1
ATOM 544 O O . ARG A 1 74 ? 28.945 -6.213 -7.338 1.00 55.94 74 ARG A O 1
ATOM 551 N N . LEU A 1 75 ? 30.178 -7.749 -6.252 1.00 50.28 75 LEU A N 1
ATOM 552 C CA . LEU A 1 75 ? 30.505 -8.658 -7.367 1.00 50.28 75 LEU A CA 1
ATOM 553 C C . LEU A 1 75 ? 29.299 -9.433 -7.951 1.00 50.28 75 LEU A C 1
ATOM 555 O O . LEU A 1 75 ? 29.476 -10.473 -8.580 1.00 50.28 75 LEU A O 1
ATOM 559 N N . ALA A 1 76 ? 28.071 -8.974 -7.724 1.00 55.44 76 ALA A N 1
ATOM 560 C CA . ALA A 1 76 ? 26.898 -9.540 -8.377 1.00 55.44 76 ALA A CA 1
ATOM 561 C C . ALA A 1 76 ? 26.668 -8.789 -9.698 1.00 55.44 76 ALA A C 1
ATOM 563 O O . ALA A 1 76 ? 26.860 -7.571 -9.729 1.00 55.44 76 ALA A O 1
ATOM 564 N N . PRO A 1 77 ? 26.248 -9.454 -10.789 1.00 57.62 77 PRO A N 1
ATOM 565 C CA . PRO A 1 77 ? 25.872 -8.748 -12.009 1.00 57.62 77 PRO A CA 1
ATOM 566 C C . PRO A 1 77 ? 24.814 -7.694 -11.656 1.00 57.62 77 PRO A C 1
ATOM 568 O O . PRO A 1 77 ? 23.771 -8.049 -11.119 1.00 57.62 77 PRO A O 1
ATOM 571 N N . GLY A 1 78 ? 25.084 -6.406 -11.908 1.00 52.78 78 GLY A N 1
ATOM 572 C CA . GLY A 1 78 ? 24.316 -5.277 -11.349 1.00 52.78 78 GLY A CA 1
ATOM 573 C C . GLY A 1 78 ? 22.801 -5.307 -11.605 1.00 52.78 78 GLY A C 1
ATOM 574 O O . GLY A 1 78 ? 22.041 -4.703 -10.858 1.00 52.78 78 GLY A O 1
ATOM 575 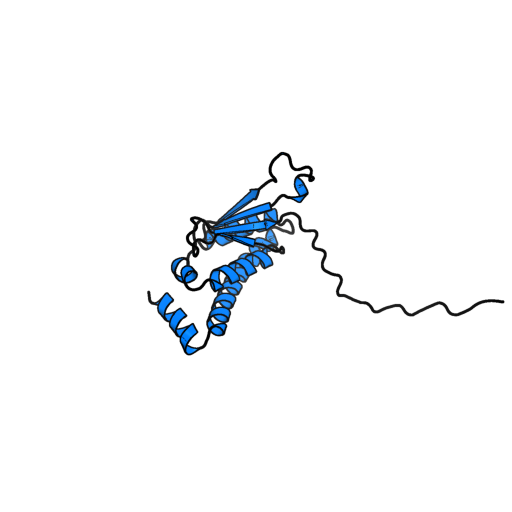N N . LYS A 1 79 ? 22.348 -6.081 -12.599 1.00 54.25 79 LYS A N 1
ATOM 576 C CA . LYS A 1 79 ? 20.926 -6.324 -12.883 1.00 54.25 79 LYS A CA 1
ATOM 577 C C . LYS A 1 79 ? 20.228 -7.270 -11.894 1.00 54.25 79 LYS A C 1
ATOM 579 O O . LYS A 1 79 ? 19.019 -7.184 -11.748 1.00 54.25 79 LYS A O 1
ATOM 584 N N . LEU A 1 80 ? 20.959 -8.146 -11.198 1.00 58.62 80 LEU A N 1
ATOM 585 C CA . LEU A 1 80 ? 20.384 -9.136 -10.272 1.00 58.62 80 LEU A CA 1
ATOM 586 C C . LEU A 1 80 ? 19.911 -8.544 -8.939 1.00 58.62 80 LEU A C 1
ATOM 588 O O . LEU A 1 80 ? 19.189 -9.214 -8.210 1.00 58.62 80 LEU A O 1
ATOM 592 N N . LEU A 1 81 ? 20.323 -7.318 -8.612 1.00 67.75 81 LEU A N 1
ATOM 593 C CA . LEU A 1 81 ? 20.026 -6.665 -7.333 1.00 67.75 81 LEU A CA 1
ATOM 594 C C . LEU A 1 81 ? 19.323 -5.311 -7.504 1.00 67.75 81 LEU A C 1
ATOM 596 O O . LEU A 1 81 ? 19.235 -4.552 -6.542 1.00 67.75 81 LEU A O 1
ATOM 600 N N . ALA A 1 82 ? 18.867 -4.986 -8.715 1.00 82.94 82 ALA A N 1
ATOM 601 C CA . ALA A 1 82 ? 18.092 -3.775 -8.936 1.00 82.94 82 ALA A CA 1
ATOM 602 C C . ALA A 1 82 ? 16.708 -3.914 -8.285 1.00 82.94 82 ALA A C 1
ATOM 604 O O . ALA A 1 82 ? 16.082 -4.980 -8.309 1.00 82.94 82 ALA A O 1
ATOM 605 N N . SER A 1 83 ? 16.222 -2.823 -7.710 1.00 91.88 83 SER A N 1
ATOM 606 C CA . SER A 1 83 ? 14.890 -2.750 -7.122 1.00 91.88 83 SER A CA 1
ATOM 607 C C . SER A 1 83 ? 14.251 -1.401 -7.406 1.00 91.88 83 SER A C 1
ATOM 609 O O . SER A 1 83 ? 14.888 -0.482 -7.914 1.00 91.88 83 SER A O 1
ATOM 611 N N . ILE A 1 84 ? 12.967 -1.288 -7.101 1.00 95.56 84 ILE A N 1
ATOM 612 C CA . ILE A 1 84 ? 12.237 -0.032 -7.081 1.00 95.56 84 ILE A CA 1
ATOM 613 C C . ILE A 1 84 ? 11.842 0.273 -5.647 1.00 95.56 84 ILE A C 1
ATOM 615 O O . ILE A 1 84 ? 11.351 -0.587 -4.920 1.00 95.56 84 ILE A O 1
ATOM 619 N N . GLN A 1 85 ? 12.008 1.532 -5.271 1.00 97.44 85 GLN A N 1
ATOM 620 C CA . GLN A 1 85 ? 11.404 2.095 -4.079 1.00 97.44 85 GLN A CA 1
ATOM 621 C C . GLN A 1 85 ? 10.144 2.841 -4.508 1.00 97.44 85 GLN A C 1
ATOM 623 O O . GLN A 1 85 ? 10.219 3.849 -5.216 1.00 97.44 85 GLN A O 1
ATOM 628 N N . LEU A 1 86 ? 8.990 2.314 -4.107 1.00 98.19 86 LEU A N 1
ATOM 629 C CA . LEU A 1 86 ? 7.705 2.981 -4.248 1.00 98.19 86 LEU A CA 1
ATOM 630 C C . LEU A 1 86 ? 7.476 3.830 -2.993 1.00 98.19 86 LEU A C 1
ATOM 632 O O . LEU A 1 86 ? 7.305 3.297 -1.895 1.00 98.19 86 LEU A O 1
ATOM 636 N N . CYS A 1 87 ? 7.525 5.146 -3.151 1.00 98.44 87 CYS A N 1
ATOM 637 C CA . CYS A 1 87 ? 7.517 6.113 -2.060 1.00 98.44 87 CYS A CA 1
ATOM 638 C C . CYS A 1 87 ? 6.226 6.930 -2.100 1.00 98.44 87 CYS A C 1
ATOM 640 O O . CYS A 1 87 ? 5.991 7.636 -3.077 1.00 98.44 87 CYS A O 1
ATOM 642 N N . GLN A 1 88 ? 5.411 6.877 -1.045 1.00 98.44 88 GLN A N 1
ATOM 643 C CA . GLN A 1 88 ? 4.175 7.659 -0.926 1.00 98.44 88 GLN A CA 1
ATOM 644 C C . GLN A 1 88 ? 4.414 8.851 0.008 1.00 98.44 88 GLN A C 1
ATOM 646 O O . GLN A 1 88 ? 4.653 8.685 1.210 1.00 98.44 88 GLN A O 1
ATOM 651 N N . GLY A 1 89 ? 4.366 10.056 -0.558 1.00 97.88 89 GLY A N 1
ATOM 652 C CA . GLY A 1 89 ? 4.555 11.323 0.149 1.00 97.88 89 GLY A CA 1
ATOM 653 C C . GLY A 1 89 ? 3.315 11.815 0.896 1.00 97.88 89 GLY A C 1
ATOM 654 O O . GLY A 1 89 ? 3.384 12.837 1.575 1.00 97.88 89 GLY A O 1
ATOM 655 N N . HIS A 1 90 ? 2.187 11.113 0.785 1.00 97.81 90 HIS A N 1
ATOM 656 C CA . HIS A 1 90 ? 0.974 11.392 1.540 1.00 97.81 90 HIS A CA 1
ATOM 657 C C . HIS A 1 90 ? 0.177 10.103 1.779 1.00 97.81 90 HIS A C 1
ATOM 659 O O . HIS A 1 90 ? 0.058 9.258 0.896 1.00 97.81 90 HIS A O 1
ATOM 665 N N . CYS A 1 91 ? -0.397 9.960 2.974 1.00 96.75 91 CYS A N 1
ATOM 666 C CA . CYS A 1 91 ? -1.338 8.893 3.297 1.00 96.75 91 CYS A CA 1
ATOM 667 C C . CYS A 1 91 ? -2.687 9.528 3.676 1.00 96.75 91 CYS A C 1
ATOM 669 O O . CYS A 1 91 ? -2.787 10.117 4.755 1.00 96.75 91 CYS A O 1
ATOM 671 N N . PRO A 1 92 ? -3.735 9.398 2.837 1.00 94.81 92 PRO A N 1
ATOM 672 C CA . PRO A 1 92 ? -5.042 10.016 3.084 1.00 94.81 92 PRO A CA 1
ATOM 673 C C . PRO A 1 92 ? -5.730 9.555 4.373 1.00 94.81 92 PRO A C 1
ATOM 675 O O . PRO A 1 92 ? -6.623 10.229 4.875 1.00 94.81 92 PRO A O 1
ATOM 678 N N . ILE A 1 93 ? -5.335 8.392 4.892 1.00 95.50 93 ILE A N 1
ATOM 679 C CA . ILE A 1 93 ? -5.899 7.783 6.100 1.00 95.50 93 ILE A CA 1
ATOM 680 C C . ILE A 1 93 ? -4.871 7.675 7.226 1.00 95.50 93 ILE A C 1
ATOM 682 O O . ILE A 1 93 ? -5.065 6.864 8.126 1.00 95.50 93 ILE A O 1
ATOM 686 N N . ARG A 1 94 ? -3.783 8.460 7.181 1.00 95.81 94 ARG A N 1
ATOM 687 C CA . ARG A 1 94 ? -2.663 8.373 8.132 1.00 95.81 94 ARG A CA 1
ATOM 688 C C . ARG A 1 94 ? -3.144 8.255 9.576 1.00 95.81 94 ARG A C 1
ATOM 690 O O . ARG A 1 94 ? -2.792 7.293 10.244 1.00 95.81 94 ARG A O 1
ATOM 697 N N . ASP A 1 95 ? -3.981 9.191 10.014 1.00 94.12 95 ASP A N 1
ATOM 698 C CA . ASP A 1 95 ? -4.444 9.262 11.400 1.00 94.12 95 ASP A CA 1
ATOM 699 C C . ASP A 1 95 ? -5.209 8.001 11.824 1.00 94.12 95 ASP A C 1
ATOM 701 O O . ASP A 1 95 ? -5.151 7.604 12.984 1.00 94.12 95 ASP A O 1
ATOM 705 N N . LEU A 1 96 ? -5.939 7.359 10.907 1.00 96.31 96 LEU A N 1
ATOM 706 C CA . LEU A 1 96 ? -6.620 6.091 11.183 1.00 96.31 96 LEU A CA 1
ATOM 707 C C . LEU A 1 96 ? -5.626 4.930 11.167 1.00 96.31 96 LEU A C 1
ATOM 709 O O . LEU A 1 96 ? -5.657 4.086 12.053 1.00 96.31 96 LEU A O 1
ATOM 713 N N . ALA A 1 97 ? -4.724 4.910 10.189 1.00 96.50 97 ALA A N 1
ATOM 714 C CA . ALA A 1 97 ? -3.720 3.869 10.040 1.00 96.50 97 ALA A CA 1
ATOM 715 C C . ALA A 1 97 ? -2.740 3.808 11.225 1.00 96.50 97 ALA A C 1
ATOM 717 O O . ALA A 1 97 ? -2.202 2.737 11.477 1.00 96.50 97 ALA A O 1
ATOM 718 N N . GLU A 1 98 ? -2.535 4.910 11.964 1.00 95.94 98 GLU A N 1
ATOM 719 C CA . GLU A 1 98 ? -1.768 4.931 13.225 1.00 95.94 98 GLU A CA 1
ATOM 720 C C . GLU A 1 98 ? -2.312 3.899 14.234 1.00 95.94 98 GLU A C 1
ATOM 722 O O . GLU A 1 98 ? -1.531 3.119 14.779 1.00 95.94 98 GLU A O 1
ATOM 727 N N . ASP A 1 99 ? -3.638 3.812 14.387 1.00 95.38 99 ASP A N 1
ATOM 728 C CA . ASP A 1 99 ? -4.294 2.875 15.316 1.00 95.38 99 ASP A CA 1
ATOM 729 C C . ASP A 1 99 ? -4.696 1.547 14.656 1.00 95.38 99 ASP A C 1
ATOM 731 O O . ASP A 1 99 ? -4.852 0.530 15.331 1.00 95.38 99 ASP A O 1
ATOM 735 N N . PHE A 1 100 ? -4.874 1.547 13.333 1.00 96.50 100 PHE A N 1
ATOM 736 C CA . PHE A 1 100 ? -5.395 0.418 12.564 1.00 96.50 100 PHE A CA 1
ATOM 737 C C . PHE A 1 100 ? -4.428 0.031 11.435 1.00 96.50 100 PHE A C 1
ATOM 739 O O . PHE A 1 100 ? -4.667 0.309 10.257 1.00 96.50 100 PHE A O 1
ATOM 746 N N . GLN A 1 101 ? -3.322 -0.635 11.786 1.00 95.00 101 GLN A N 1
ATOM 747 C CA . GLN A 1 101 ? -2.262 -1.004 10.828 1.00 95.00 101 GLN A CA 1
ATOM 748 C C . GLN A 1 101 ? -2.724 -1.960 9.719 1.00 95.00 101 GLN A C 1
ATOM 750 O O . GLN A 1 101 ? -2.101 -1.994 8.658 1.00 95.00 101 GLN A O 1
ATOM 755 N N . VAL A 1 102 ? -3.857 -2.645 9.900 1.00 97.19 102 VAL A N 1
ATOM 756 C CA . VAL A 1 102 ? -4.483 -3.481 8.866 1.00 97.19 102 VAL A CA 1
ATOM 757 C C . VAL A 1 102 ? -4.660 -2.733 7.539 1.00 97.19 102 VAL A C 1
ATOM 759 O O . VAL A 1 102 ? -4.475 -3.312 6.477 1.00 97.19 102 VAL A O 1
ATOM 762 N N . PHE A 1 103 ? -4.915 -1.418 7.546 1.00 97.62 103 PHE A N 1
ATOM 763 C CA . PHE A 1 10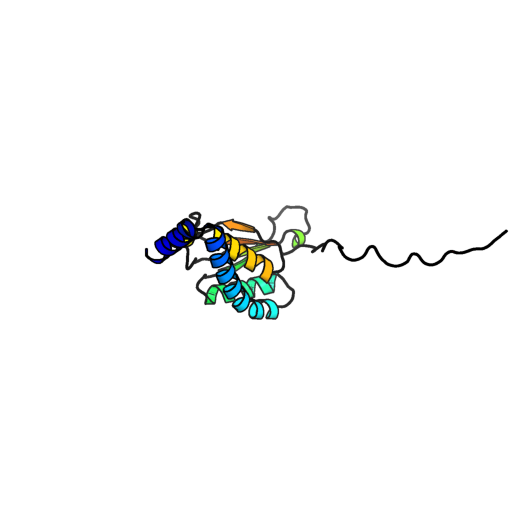3 ? -4.995 -0.654 6.296 1.00 97.62 103 PHE A CA 1
ATOM 764 C C . PHE A 1 103 ? -3.656 -0.594 5.544 1.00 97.62 103 PHE A C 1
ATOM 766 O O . PHE A 1 103 ? -3.640 -0.681 4.317 1.00 97.62 103 PHE A O 1
ATOM 773 N N . CYS A 1 104 ? -2.536 -0.466 6.262 1.00 97.75 104 CYS A N 1
ATOM 774 C CA . CYS A 1 104 ? -1.195 -0.495 5.674 1.00 97.75 104 CYS A CA 1
ATOM 775 C C . CYS A 1 104 ? -0.868 -1.885 5.105 1.00 97.75 104 CYS A C 1
ATOM 777 O O . CYS A 1 104 ? -0.210 -1.999 4.067 1.00 97.75 104 CYS A O 1
ATOM 779 N N . GLU A 1 105 ? -1.318 -2.941 5.783 1.00 97.44 105 GLU A N 1
ATOM 780 C CA . GLU A 1 105 ? -1.132 -4.331 5.357 1.00 97.44 105 GLU A CA 1
ATOM 781 C C . GLU A 1 105 ? -1.911 -4.621 4.075 1.00 97.44 105 GLU A C 1
ATOM 783 O O . GLU A 1 105 ? -1.318 -5.065 3.094 1.00 97.44 105 GLU A O 1
ATOM 788 N N . GLN A 1 106 ? -3.201 -4.272 4.041 1.00 98.19 106 GLN A N 1
ATOM 789 C CA . GLN A 1 106 ? -4.046 -4.451 2.859 1.00 98.19 106 GLN A CA 1
ATOM 790 C C . GLN A 1 106 ? -3.543 -3.623 1.668 1.00 98.19 106 GLN A C 1
ATOM 792 O O . GLN A 1 106 ? -3.490 -4.122 0.548 1.00 98.19 106 GLN A O 1
ATOM 797 N N . GLU A 1 107 ? -3.085 -2.386 1.894 1.00 98.19 107 GLU A N 1
ATOM 798 C CA . GLU A 1 107 ? -2.437 -1.594 0.841 1.00 98.19 107 GLU A CA 1
ATOM 799 C C . GLU A 1 107 ? -1.172 -2.285 0.301 1.00 98.19 107 GLU A C 1
ATOM 801 O O . GLU A 1 107 ? -0.939 -2.303 -0.904 1.00 98.19 107 GLU A O 1
ATOM 806 N N . THR A 1 108 ? -0.349 -2.868 1.179 1.00 98.31 108 THR A N 1
ATOM 807 C CA . THR A 1 108 ? 0.855 -3.607 0.761 1.00 98.31 108 THR A CA 1
ATOM 808 C C . THR A 1 108 ? 0.494 -4.852 -0.046 1.00 98.31 108 THR A C 1
ATOM 810 O O . THR A 1 108 ? 1.145 -5.108 -1.057 1.00 98.31 108 THR A O 1
ATOM 813 N N . GLY A 1 109 ? -0.556 -5.573 0.361 1.00 98.31 109 GLY A N 1
ATOM 814 C CA . GLY A 1 109 ? -1.085 -6.730 -0.359 1.00 98.31 109 GLY A CA 1
ATOM 815 C C . GLY A 1 109 ? -1.455 -6.377 -1.794 1.00 98.31 109 GLY A C 1
ATOM 816 O O . GLY A 1 109 ? -0.879 -6.934 -2.726 1.00 98.31 109 GLY A O 1
ATOM 817 N N . ILE A 1 110 ? -2.287 -5.349 -1.988 1.00 98.25 110 ILE A N 1
ATOM 818 C CA . ILE A 1 110 ? -2.695 -4.977 -3.348 1.00 98.25 110 ILE A CA 1
ATOM 819 C C . ILE A 1 110 ? -1.534 -4.437 -4.192 1.00 98.25 110 ILE A C 1
ATOM 821 O O . ILE A 1 110 ? -1.535 -4.609 -5.405 1.00 98.25 110 ILE A O 1
ATOM 825 N N . ILE A 1 111 ? -0.524 -3.792 -3.589 1.00 98.44 111 ILE A N 1
ATOM 826 C CA . ILE A 1 111 ? 0.688 -3.393 -4.323 1.00 98.44 111 ILE A CA 1
ATOM 827 C C . ILE A 1 111 ? 1.417 -4.647 -4.821 1.00 98.44 111 ILE A C 1
ATOM 829 O O . ILE A 1 111 ? 1.845 -4.682 -5.974 1.00 98.44 111 ILE A O 1
ATOM 833 N N . SER A 1 112 ? 1.533 -5.679 -3.980 1.00 98.12 112 SER A N 1
ATOM 834 C CA . SER A 1 112 ? 2.109 -6.972 -4.362 1.00 98.12 112 SER A CA 1
ATOM 835 C C . SER A 1 112 ? 1.350 -7.594 -5.535 1.00 98.12 112 SER A C 1
ATOM 837 O O . SER A 1 112 ? 1.951 -7.923 -6.560 1.00 98.12 112 SER A O 1
ATOM 839 N N . ASP A 1 113 ? 0.024 -7.670 -5.425 1.00 97.88 113 ASP A N 1
ATOM 840 C CA . ASP A 1 113 ? -0.846 -8.310 -6.414 1.00 97.88 113 ASP A CA 1
ATOM 841 C C . ASP A 1 113 ? -0.870 -7.555 -7.749 1.00 97.88 113 ASP A C 1
ATOM 843 O O . ASP A 1 113 ? -0.823 -8.156 -8.828 1.00 97.88 113 ASP A O 1
ATOM 847 N N . LEU A 1 114 ? -0.890 -6.221 -7.701 1.00 98.12 114 LEU A N 1
ATOM 848 C CA . LEU A 1 114 ? -0.856 -5.376 -8.893 1.00 98.12 114 LEU A CA 1
ATOM 849 C C . LEU A 1 114 ? 0.491 -5.425 -9.603 1.00 98.12 114 LEU A C 1
ATOM 851 O O . LEU A 1 114 ? 0.515 -5.267 -10.819 1.00 98.12 114 LEU A O 1
ATOM 855 N N . LEU A 1 115 ? 1.601 -5.629 -8.896 1.00 97.06 115 LEU A N 1
ATOM 856 C CA . LEU A 1 115 ? 2.927 -5.714 -9.515 1.00 97.06 115 LEU A CA 1
ATOM 857 C C . LEU A 1 115 ? 3.314 -7.149 -9.887 1.00 97.06 115 LEU A C 1
ATOM 859 O O . LEU A 1 115 ? 4.180 -7.341 -10.738 1.00 97.06 115 LEU A O 1
ATOM 863 N N . GLY A 1 116 ? 2.645 -8.148 -9.307 1.00 95.50 116 GLY A N 1
ATOM 864 C CA . GLY A 1 116 ? 2.914 -9.564 -9.549 1.00 95.50 116 GLY A CA 1
ATOM 865 C C . GLY A 1 116 ? 4.232 -10.049 -8.938 1.00 95.50 116 GLY A C 1
ATOM 866 O O . GLY A 1 116 ? 4.797 -11.031 -9.417 1.00 95.50 116 GLY A O 1
ATOM 867 N N . VAL A 1 117 ? 4.735 -9.353 -7.916 1.00 95.19 117 VAL A N 1
ATOM 868 C CA . VAL A 1 117 ? 5.971 -9.685 -7.194 1.00 95.19 117 VAL A CA 1
ATOM 869 C C . VAL A 1 117 ? 5.766 -9.495 -5.698 1.00 95.19 117 VAL A C 1
ATOM 871 O O . VAL A 1 117 ? 4.966 -8.656 -5.286 1.00 95.19 117 VAL A O 1
ATOM 874 N N . ASP A 1 118 ? 6.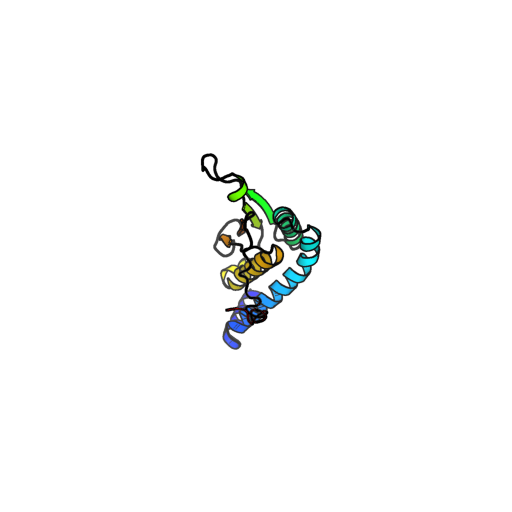519 -10.234 -4.886 1.00 94.94 118 ASP A N 1
ATOM 875 C CA . ASP A 1 118 ? 6.511 -10.057 -3.436 1.00 94.94 118 ASP A CA 1
ATOM 876 C C . ASP A 1 118 ? 7.189 -8.739 -3.062 1.00 94.94 118 ASP A C 1
ATOM 878 O O . ASP A 1 118 ? 8.387 -8.531 -3.291 1.00 94.94 118 ASP A O 1
ATOM 882 N N . VAL A 1 119 ? 6.419 -7.833 -2.468 1.00 96.94 119 VAL A N 1
ATOM 883 C CA . VAL A 1 119 ? 6.917 -6.531 -2.020 1.00 96.94 119 VAL A CA 1
ATOM 884 C C . VAL A 1 119 ? 7.147 -6.510 -0.514 1.00 96.94 119 VAL A C 1
ATOM 886 O O . VAL A 1 119 ? 6.606 -7.314 0.244 1.00 96.94 119 VAL A O 1
ATOM 889 N N . ARG A 1 120 ? 7.949 -5.552 -0.045 1.00 96.81 120 ARG A N 1
ATOM 890 C CA . ARG A 1 120 ? 8.158 -5.339 1.391 1.00 96.81 120 ARG A CA 1
ATOM 891 C C . ARG A 1 120 ? 7.967 -3.883 1.768 1.00 96.81 120 ARG A C 1
ATOM 893 O O . ARG A 1 120 ? 8.712 -3.020 1.310 1.00 96.81 120 ARG A O 1
ATOM 900 N N . ARG A 1 121 ? 7.031 -3.614 2.678 1.00 97.56 121 ARG A N 1
ATOM 901 C CA . ARG A 1 121 ? 6.915 -2.306 3.328 1.00 97.56 121 ARG A CA 1
ATOM 902 C C . ARG A 1 121 ? 8.110 -2.098 4.263 1.00 97.56 121 ARG A C 1
ATOM 904 O O . ARG A 1 121 ? 8.312 -2.874 5.190 1.00 97.56 121 ARG A O 1
ATOM 911 N N . LEU A 1 122 ? 8.911 -1.071 4.003 1.00 97.25 122 LEU A N 1
ATOM 912 C CA . LEU A 1 122 ? 10.071 -0.702 4.821 1.00 97.25 122 LEU A CA 1
ATOM 913 C C . LEU A 1 122 ? 9.720 0.340 5.884 1.00 97.25 122 LEU A C 1
ATOM 915 O O . LEU A 1 122 ? 10.300 0.341 6.965 1.00 97.25 122 LEU A O 1
ATOM 919 N N . SER A 1 123 ? 8.796 1.245 5.564 1.00 97.62 123 SER A N 1
ATOM 920 C CA . SER A 1 123 ? 8.363 2.313 6.463 1.00 97.62 123 SER A CA 1
ATOM 921 C C . SER A 1 123 ? 6.915 2.693 6.195 1.00 97.62 123 SER A C 1
ATOM 923 O O . SER A 1 123 ? 6.440 2.604 5.060 1.00 97.62 123 SER A O 1
ATOM 925 N N . THR A 1 124 ? 6.225 3.168 7.228 1.00 98.06 124 THR A N 1
ATOM 926 C CA . THR A 1 124 ? 4.879 3.735 7.120 1.00 98.06 124 THR A CA 1
ATOM 927 C C . THR A 1 124 ? 4.833 5.090 7.815 1.00 98.06 124 THR A C 1
ATOM 929 O O . THR A 1 124 ? 5.449 5.291 8.863 1.00 98.06 124 THR A O 1
ATOM 932 N N . MET A 1 125 ? 4.073 6.028 7.251 1.00 97.31 125 MET A N 1
ATOM 933 C CA . MET A 1 125 ? 3.765 7.293 7.922 1.00 97.31 125 MET A CA 1
ATOM 934 C C . MET A 1 125 ? 2.984 7.070 9.217 1.00 97.31 125 MET A C 1
ATOM 936 O O . MET A 1 125 ? 3.204 7.773 10.195 1.00 97.31 125 MET A O 1
ATOM 940 N N . ALA A 1 126 ? 2.124 6.048 9.236 1.00 96.25 126 ALA A N 1
ATOM 941 C CA . ALA A 1 126 ? 1.423 5.595 10.433 1.00 96.25 126 ALA A CA 1
ATOM 942 C C . ALA A 1 126 ? 2.381 5.122 11.545 1.00 96.25 126 ALA A C 1
ATOM 944 O O . ALA A 1 126 ? 2.075 5.252 12.720 1.00 96.25 126 ALA A O 1
ATOM 945 N N . GLY A 1 127 ? 3.559 4.606 11.185 1.00 94.94 127 GLY A N 1
ATOM 946 C CA . GLY A 1 127 ? 4.638 4.281 12.121 1.00 94.94 127 GLY A CA 1
ATOM 947 C C . GLY A 1 127 ? 5.545 5.469 12.465 1.00 94.94 127 GLY A C 1
ATOM 948 O O . GLY A 1 127 ? 6.598 5.271 13.064 1.00 94.94 127 GLY A O 1
ATOM 949 N N . GLY A 1 128 ? 5.184 6.691 12.056 1.00 95.88 128 GLY A N 1
ATOM 950 C CA . GLY A 1 128 ? 5.935 7.917 12.335 1.00 95.88 128 GLY A CA 1
ATOM 951 C C . GLY A 1 128 ? 6.997 8.298 11.297 1.00 95.88 128 GLY A C 1
ATOM 952 O O . GLY A 1 128 ? 7.714 9.277 11.500 1.00 95.88 128 GLY A O 1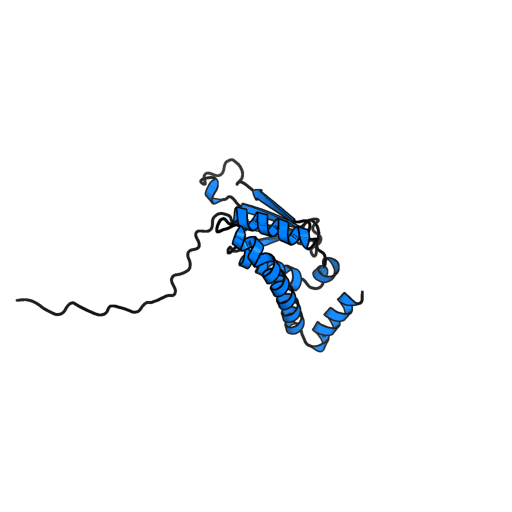
ATOM 953 N N . ALA A 1 129 ? 7.120 7.574 10.179 1.00 97.19 129 ALA A N 1
ATOM 954 C CA . ALA A 1 129 ? 8.040 7.959 9.109 1.00 97.19 129 ALA A CA 1
ATOM 955 C C . ALA A 1 129 ? 7.527 9.175 8.311 1.00 97.19 129 ALA A C 1
ATOM 957 O O . ALA A 1 129 ? 6.328 9.424 8.216 1.00 97.19 129 ALA A O 1
ATOM 958 N N . HIS A 1 130 ? 8.429 9.906 7.652 1.00 96.44 130 HIS A N 1
ATOM 959 C CA . HIS A 1 130 ? 8.038 11.011 6.763 1.00 96.44 130 HIS A CA 1
ATOM 960 C C . HIS A 1 130 ? 7.438 10.552 5.429 1.00 96.44 130 HIS A C 1
ATOM 962 O O . HIS A 1 130 ? 6.814 11.354 4.747 1.00 96.44 130 HIS A O 1
ATOM 968 N N . VAL A 1 131 ? 7.664 9.296 5.038 1.00 97.88 131 VAL A N 1
ATOM 969 C CA . VAL A 1 131 ? 7.251 8.708 3.757 1.00 97.88 131 VAL A CA 1
ATOM 970 C C . VAL A 1 131 ? 6.952 7.227 3.983 1.00 97.88 131 VAL A C 1
ATOM 972 O O . VAL A 1 131 ? 7.713 6.531 4.671 1.00 97.88 131 VAL A O 1
ATOM 975 N N . CYS A 1 132 ? 5.857 6.728 3.407 1.00 98.38 132 CYS A N 1
ATOM 976 C CA . CYS A 1 132 ? 5.663 5.285 3.289 1.00 98.38 132 CYS A CA 1
ATOM 977 C C . CYS A 1 132 ? 6.561 4.764 2.167 1.00 98.38 132 CYS A C 1
ATOM 979 O O . CYS A 1 132 ? 6.504 5.286 1.055 1.00 98.38 132 CYS A O 1
ATOM 981 N N . THR A 1 133 ? 7.364 3.741 2.443 1.00 98.31 133 THR A N 1
ATOM 982 C CA . THR A 1 133 ? 8.315 3.197 1.466 1.00 98.31 133 THR A CA 1
ATOM 983 C C . THR A 1 133 ? 8.082 1.709 1.292 1.00 98.31 133 THR A C 1
ATOM 985 O O . THR A 1 133 ? 8.157 0.957 2.266 1.00 98.31 133 THR A O 1
ATOM 988 N N . THR A 1 134 ? 7.861 1.279 0.054 1.00 98.38 134 THR A N 1
ATOM 989 C CA . THR A 1 134 ? 7.711 -0.128 -0.321 1.00 98.38 134 THR A CA 1
ATOM 990 C C . THR A 1 134 ? 8.833 -0.522 -1.270 1.00 98.38 134 THR A C 1
ATOM 992 O O . THR A 1 134 ? 9.012 0.084 -2.323 1.00 98.38 134 THR A O 1
ATOM 995 N N . HIS A 1 135 ? 9.595 -1.541 -0.886 1.00 96.81 135 HIS A N 1
ATOM 996 C CA . HIS A 1 135 ? 10.615 -2.157 -1.719 1.00 96.81 135 HIS A CA 1
ATOM 997 C C . HIS A 1 135 ? 9.974 -3.156 -2.680 1.00 96.81 135 HIS A C 1
ATOM 999 O O . HIS A 1 135 ? 9.315 -4.105 -2.248 1.00 96.81 135 HIS A O 1
ATOM 1005 N N . VAL A 1 136 ? 10.228 -2.960 -3.968 1.00 96.25 136 VAL A N 1
ATOM 1006 C CA . VAL A 1 136 ? 9.753 -3.790 -5.072 1.00 96.25 136 VAL A CA 1
ATOM 1007 C C . VAL A 1 136 ? 10.973 -4.398 -5.769 1.00 96.25 136 VAL A C 1
ATOM 1009 O O . VAL A 1 136 ? 11.753 -3.672 -6.386 1.00 96.25 136 VAL A O 1
ATOM 1012 N N . PRO A 1 137 ? 11.199 -5.712 -5.682 1.00 92.00 137 PRO A N 1
ATOM 1013 C CA . PRO A 1 137 ? 12.311 -6.340 -6.385 1.00 92.00 137 PRO A CA 1
ATOM 1014 C C . PRO A 1 137 ? 12.052 -6.364 -7.902 1.00 92.00 137 PRO A C 1
ATOM 1016 O O . PRO A 1 137 ? 10.972 -6.751 -8.339 1.00 92.00 137 PRO A O 1
ATOM 1019 N N . LEU A 1 138 ? 13.046 -5.989 -8.718 1.00 87.44 138 LEU A N 1
ATOM 1020 C CA . LEU A 1 138 ? 12.935 -6.068 -10.186 1.00 87.44 138 LEU A CA 1
ATOM 1021 C C . LEU A 1 138 ? 13.334 -7.433 -10.746 1.00 87.44 138 LEU A C 1
ATOM 1023 O O . LEU A 1 138 ? 13.059 -7.734 -11.903 1.00 87.44 138 LEU A O 1
ATOM 1027 N N . ASN A 1 139 ? 13.998 -8.255 -9.937 1.00 71.81 139 ASN A N 1
ATOM 1028 C CA . ASN A 1 139 ? 14.618 -9.482 -10.401 1.00 71.81 139 ASN A CA 1
ATOM 1029 C C . ASN A 1 139 ? 14.165 -10.671 -9.546 1.00 71.81 139 ASN A C 1
ATOM 1031 O O . ASN A 1 139 ? 14.931 -11.208 -8.751 1.00 71.81 139 ASN A O 1
ATOM 1035 N N . HIS A 1 140 ? 12.910 -11.088 -9.721 1.00 56.44 140 HIS A N 1
ATOM 1036 C CA . HIS A 1 140 ? 12.485 -12.426 -9.324 1.00 56.44 140 HIS A CA 1
ATOM 1037 C C . HIS A 1 140 ? 12.292 -13.279 -10.571 1.00 56.44 140 HIS A C 1
ATOM 1039 O O . HIS A 1 140 ? 11.367 -13.070 -11.352 1.00 56.44 140 HIS A O 1
ATOM 1045 N N . LEU A 1 141 ? 13.152 -14.289 -10.718 1.00 47.31 141 LEU A N 1
ATOM 1046 C CA . LEU A 1 141 ? 12.743 -15.532 -11.356 1.00 47.31 141 LEU A CA 1
ATOM 1047 C C . LEU A 1 141 ? 11.555 -16.032 -10.534 1.00 47.31 141 LEU A C 1
ATOM 1049 O O . LEU A 1 141 ? 11.731 -16.515 -9.417 1.00 47.31 141 LEU A O 1
ATOM 1053 N N . THR A 1 142 ? 10.338 -15.833 -11.029 1.00 42.16 142 THR A N 1
ATOM 1054 C CA . THR A 1 142 ? 9.158 -16.464 -10.449 1.00 42.16 142 THR A CA 1
ATOM 1055 C C . THR A 1 142 ? 9.268 -17.951 -10.779 1.00 42.16 142 THR A C 1
ATOM 1057 O O . THR A 1 142 ? 8.731 -18.425 -11.778 1.00 42.16 142 THR A O 1
ATOM 1060 N N . GLU A 1 143 ? 10.006 -18.710 -9.967 1.00 40.78 143 GLU A N 1
ATOM 1061 C CA . GLU A 1 143 ? 9.809 -20.153 -9.879 1.00 40.78 143 GLU A CA 1
ATOM 1062 C C . GLU A 1 143 ? 8.417 -20.360 -9.280 1.00 40.78 143 GLU A C 1
ATOM 1064 O O . GLU A 1 143 ? 8.237 -20.515 -8.074 1.00 40.78 143 GLU A O 1
ATOM 1069 N N . ARG A 1 144 ? 7.392 -20.303 -10.137 1.00 42.56 144 ARG A N 1
ATOM 1070 C CA . ARG A 1 144 ? 6.093 -20.877 -9.811 1.00 42.56 144 ARG A CA 1
ATOM 1071 C C . ARG A 1 144 ? 6.366 -22.354 -9.570 1.00 42.56 144 ARG A C 1
ATOM 1073 O O . ARG A 1 144 ? 6.624 -23.097 -10.513 1.00 42.56 144 ARG A O 1
ATOM 1080 N N . VAL A 1 145 ? 6.397 -22.745 -8.298 1.00 40.62 145 VAL A N 1
ATOM 1081 C CA . VAL A 1 145 ? 6.505 -24.137 -7.873 1.00 40.62 145 VAL A CA 1
ATOM 1082 C C . VAL A 1 145 ? 5.482 -24.932 -8.674 1.00 40.62 145 VAL A C 1
ATOM 1084 O O . VAL A 1 145 ? 4.278 -24.688 -8.598 1.00 40.62 145 VAL A O 1
ATOM 1087 N N . ASN A 1 146 ? 6.013 -25.829 -9.498 1.00 39.34 146 ASN A N 1
ATOM 1088 C CA . ASN A 1 146 ? 5.316 -26.706 -10.418 1.00 39.34 146 ASN A CA 1
ATOM 1089 C C . ASN A 1 146 ? 4.408 -27.661 -9.623 1.00 39.34 146 ASN A C 1
ATOM 1091 O O . ASN A 1 146 ? 4.771 -28.800 -9.345 1.00 39.34 146 ASN A O 1
ATOM 1095 N N . SER A 1 147 ? 3.242 -27.170 -9.205 1.00 40.09 147 SER A N 1
ATOM 1096 C CA . SER A 1 147 ? 2.169 -27.940 -8.578 1.00 40.09 147 SER A CA 1
ATOM 1097 C C . SER A 1 147 ? 1.093 -28.279 -9.609 1.00 40.09 147 SER A C 1
ATOM 1099 O O . SER A 1 147 ? -0.091 -28.115 -9.348 1.00 40.09 147 SER A O 1
ATOM 1101 N N . GLU A 1 148 ? 1.484 -28.763 -10.786 1.00 38.91 148 GLU A N 1
ATOM 1102 C CA . GLU A 1 148 ? 0.556 -29.400 -11.718 1.00 38.91 148 GLU A CA 1
ATOM 1103 C C . GLU A 1 148 ? 1.202 -30.642 -12.353 1.00 38.91 148 GLU A C 1
ATOM 1105 O O . GLU A 1 148 ? 2.044 -30.569 -13.242 1.00 38.91 148 GLU A O 1
ATOM 1110 N N . LYS A 1 149 ? 0.715 -31.797 -11.878 1.00 39.19 149 LYS A N 1
ATOM 1111 C CA . LYS A 1 149 ? 0.625 -33.094 -12.571 1.00 39.19 149 LYS A CA 1
ATOM 1112 C C . LYS A 1 149 ? 1.885 -33.963 -12.640 1.00 39.19 149 LYS A C 1
ATOM 1114 O O . LYS A 1 149 ? 2.409 -34.298 -13.698 1.00 39.19 149 LYS A O 1
ATOM 1119 N N . SER A 1 150 ? 2.195 -34.537 -11.477 1.00 37.84 150 SER A N 1
ATOM 1120 C CA . SER A 1 150 ? 2.299 -35.998 -11.365 1.00 37.84 150 SER A CA 1
ATOM 1121 C C . SER A 1 150 ? 0.978 -36.619 -11.830 1.00 37.84 150 SER A C 1
ATOM 1123 O O . SER A 1 150 ? 0.080 -36.770 -11.019 1.00 37.84 150 SER A O 1
ATOM 1125 N N . GLU A 1 151 ? 0.831 -36.875 -13.127 1.00 43.75 151 GLU A N 1
ATOM 1126 C CA . GLU A 1 151 ? -0.123 -37.822 -13.726 1.00 43.75 151 GLU A CA 1
ATOM 1127 C C . GLU A 1 151 ? -0.042 -37.641 -15.244 1.00 43.75 151 GLU A C 1
ATOM 1129 O O . GLU A 1 151 ? -0.564 -36.665 -15.775 1.00 43.75 151 GLU A O 1
ATOM 1134 N N . THR A 1 152 ? 0.686 -38.532 -15.930 1.00 33.88 152 THR A N 1
ATOM 1135 C CA . THR A 1 152 ? 0.346 -39.175 -17.222 1.00 33.88 152 THR A CA 1
ATOM 1136 C C . THR A 1 152 ? 1.629 -39.695 -17.890 1.00 33.88 152 THR A C 1
ATOM 1138 O O . THR A 1 152 ? 2.318 -38.963 -18.595 1.00 33.88 152 THR A O 1
ATOM 1141 N N . SER A 1 153 ? 1.958 -40.971 -17.675 1.00 37.12 153 SER A N 1
ATOM 1142 C CA . SER A 1 153 ? 2.337 -41.947 -18.724 1.00 37.12 153 SER A CA 1
ATOM 1143 C C . SER A 1 153 ? 3.019 -43.175 -18.118 1.00 37.12 153 SER A C 1
ATOM 1145 O O . SER A 1 153 ? 4.138 -43.558 -18.445 1.00 37.12 153 SER A O 1
ATOM 1147 N N . GLU A 1 154 ? 2.266 -43.870 -17.272 1.00 48.97 154 GLU A N 1
ATOM 1148 C CA . GLU A 1 154 ? 2.376 -45.318 -17.174 1.00 48.97 154 GLU A CA 1
ATOM 1149 C C . GLU A 1 154 ? 1.834 -45.894 -18.496 1.00 48.97 154 GLU A C 1
ATOM 1151 O O . GLU A 1 154 ? 0.652 -46.188 -18.639 1.00 48.97 154 GLU A O 1
ATOM 1156 N N . SER A 1 155 ? 2.671 -45.917 -19.537 1.00 44.38 155 SER A N 1
ATOM 1157 C CA . SER A 1 155 ? 2.408 -46.660 -20.770 1.00 44.38 155 SER A CA 1
ATOM 1158 C C . SER A 1 155 ? 3.702 -46.907 -21.543 1.00 44.38 155 SER A C 1
ATOM 1160 O O . SER A 1 155 ? 4.461 -45.988 -21.832 1.00 44.38 155 SER A O 1
ATOM 1162 N N . MET A 1 156 ? 3.891 -48.175 -21.913 1.00 44.72 156 MET A N 1
ATOM 1163 C CA . MET A 1 156 ? 4.943 -48.748 -22.759 1.00 44.72 156 MET A CA 1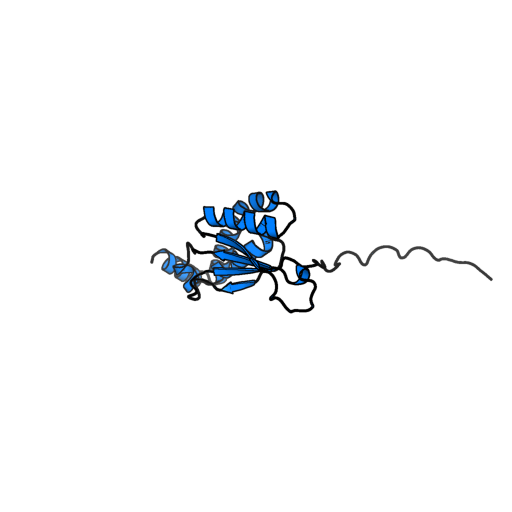
ATOM 1164 C C . MET A 1 156 ? 6.324 -48.971 -22.127 1.00 44.72 156 MET A C 1
ATOM 1166 O O . MET A 1 156 ? 7.245 -48.175 -22.276 1.00 44.72 156 MET A O 1
ATOM 1170 N N . ARG A 1 157 ? 6.519 -50.196 -21.619 1.00 44.47 157 ARG A N 1
ATOM 1171 C CA . ARG A 1 157 ? 7.453 -51.166 -22.231 1.00 44.47 157 ARG A CA 1
ATOM 1172 C C . ARG A 1 157 ? 7.086 -52.589 -21.813 1.00 44.47 157 ARG A C 1
ATOM 1174 O O . ARG A 1 157 ? 7.666 -53.183 -20.912 1.00 44.47 157 ARG A O 1
ATOM 1181 N N . GLY A 1 158 ? 6.096 -53.132 -22.515 1.00 39.34 158 GLY A N 1
ATOM 1182 C CA . GLY A 1 158 ? 5.975 -54.570 -22.673 1.00 39.34 158 GLY A CA 1
ATOM 1183 C C . GLY A 1 158 ? 6.978 -55.071 -23.717 1.00 39.34 158 GLY A C 1
ATOM 1184 O O . GLY A 1 158 ? 6.922 -54.650 -24.867 1.00 39.34 158 GLY A O 1
ATOM 1185 N N . ASN A 1 159 ? 7.795 -56.028 -23.279 1.00 46.59 159 ASN A N 1
ATOM 1186 C CA . ASN A 1 159 ? 8.227 -57.233 -23.996 1.00 46.59 159 ASN A CA 1
ATOM 1187 C C . ASN A 1 159 ? 9.393 -57.206 -25.018 1.00 46.59 159 ASN A C 1
ATOM 1189 O O . ASN A 1 159 ? 9.601 -56.250 -25.760 1.00 46.59 159 ASN A O 1
ATOM 1193 N N . SER A 1 160 ? 10.022 -58.395 -25.104 1.00 44.22 160 SER A N 1
ATOM 1194 C CA . SER A 1 160 ? 11.037 -58.929 -26.040 1.00 44.22 160 SER A CA 1
ATOM 1195 C C . SER A 1 160 ? 12.506 -58.758 -25.597 1.00 44.22 160 SER A C 1
ATOM 1197 O O . SER A 1 160 ? 12.922 -57.652 -25.291 1.00 44.22 160 SER A O 1
ATOM 1199 N N . ALA A 1 161 ? 13.384 -59.771 -25.568 1.00 48.06 161 ALA A N 1
ATOM 1200 C CA . ALA A 1 161 ? 13.330 -61.151 -26.055 1.00 48.06 161 ALA A CA 1
ATOM 1201 C C . ALA A 1 161 ? 14.523 -61.971 -25.502 1.00 48.06 161 ALA A C 1
ATOM 1203 O O . ALA A 1 161 ? 15.576 -61.386 -25.267 1.00 48.06 161 ALA A O 1
ATOM 1204 N N . ARG A 1 162 ? 14.354 -63.305 -25.501 1.00 43.12 162 ARG A N 1
ATOM 1205 C CA . ARG A 1 162 ? 15.365 -64.392 -25.545 1.00 43.12 162 ARG A CA 1
ATOM 1206 C C . ARG A 1 162 ? 16.279 -64.647 -24.347 1.00 43.12 162 ARG A C 1
ATOM 1208 O O . ARG A 1 162 ? 17.140 -63.805 -24.036 1.00 43.12 162 ARG A O 1
#

Organism: NCBI:txid2047

Sequence (162 aa):
MIARNALEMLRDTVGESALETFASTRAAEMEARYRPVVEAAGEDVAARAQALAEAMSRDGFVTTAQITEPPAGRLAPGKLLASIQLCQGHCPIRDLAEDFQVFCEQETGIISDLLGVDVRRLSTMAGGAHVCTTHVPLNHLTERVNSEKSETSESMRGNSAR

Radius of gyration: 21.86 Å; chains: 1; bounding box: 50×76×46 Å

Secondary structure (DSSP, 8-state):
-HHHHHHHHHHHHH-HHHHHHHHHHHHHHHHHHHHHHHHTT-S-HHHHHHHHHHHHHHTT--EEEEEEPPPTT-SS-GGGG-EEEEEES--TTHHHHHH-THHHHHHHHHHHHHHTS--EEEE-TTTT-SSEEEEEES---------S-S-S----------

pLDDT: mean 85.63, std 20.49, range [33.88, 98.62]